Protein AF-A0A5B8B1V3-F1 (afdb_monomer_lite)

Structure (mmCIF, N/CA/C/O backbone):
data_AF-A0A5B8B1V3-F1
#
_entry.id   AF-A0A5B8B1V3-F1
#
loop_
_atom_site.group_PDB
_atom_site.id
_atom_site.type_symbol
_atom_site.label_atom_id
_atom_site.label_alt_id
_atom_site.label_comp_id
_atom_site.label_asym_id
_atom_site.label_entity_id
_atom_site.label_seq_id
_atom_site.pdbx_PDB_ins_code
_atom_site.Cartn_x
_atom_site.Cartn_y
_atom_site.Cartn_z
_atom_site.occupancy
_atom_site.B_iso_or_equiv
_atom_site.auth_seq_id
_atom_site.auth_comp_id
_atom_site.auth_asym_id
_atom_site.auth_atom_id
_atom_site.pdbx_PDB_model_num
ATOM 1 N N . MET A 1 1 ? 5.018 -12.604 15.670 1.00 65.69 1 MET A N 1
ATOM 2 C CA . MET A 1 1 ? 4.041 -11.511 15.485 1.00 65.69 1 MET A CA 1
ATOM 3 C C . MET A 1 1 ? 4.593 -10.278 16.166 1.00 65.69 1 MET A C 1
ATOM 5 O O . MET A 1 1 ? 5.103 -10.410 17.270 1.00 65.69 1 MET A O 1
ATOM 9 N N . SER A 1 2 ? 4.533 -9.124 15.514 1.00 88.12 2 SER A N 1
ATOM 10 C CA . SER A 1 2 ? 4.820 -7.828 16.131 1.00 88.12 2 SER A CA 1
ATOM 11 C C . SER A 1 2 ? 3.536 -7.001 16.155 1.00 88.12 2 SER A C 1
ATOM 13 O O . SER A 1 2 ? 2.707 -7.131 15.254 1.00 88.12 2 SER A O 1
ATOM 15 N N . THR A 1 3 ? 3.371 -6.169 17.181 1.00 92.94 3 THR A N 1
ATOM 16 C CA . THR A 1 3 ? 2.195 -5.306 17.348 1.00 92.94 3 THR A CA 1
ATOM 17 C C . THR A 1 3 ? 2.615 -3.853 17.203 1.00 92.94 3 THR A C 1
ATOM 19 O O . THR A 1 3 ? 3.597 -3.428 17.810 1.00 92.94 3 THR A O 1
ATOM 22 N N . VAL A 1 4 ? 1.867 -3.091 16.407 1.00 91.31 4 VAL A N 1
ATOM 23 C CA . VAL A 1 4 ? 2.050 -1.646 16.241 1.00 91.31 4 VAL A CA 1
ATOM 24 C C . VAL A 1 4 ? 0.749 -0.957 16.631 1.00 91.31 4 VAL A C 1
ATOM 26 O O . VAL A 1 4 ? -0.307 -1.287 16.097 1.00 91.31 4 VAL A O 1
ATOM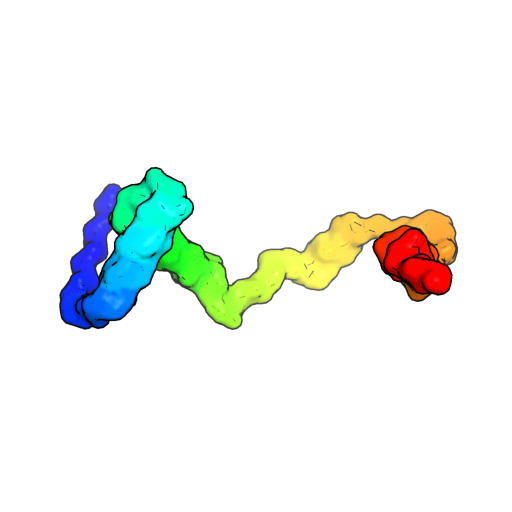 29 N N . THR A 1 5 ? 0.835 0.014 17.539 1.00 93.81 5 THR A N 1
ATOM 30 C CA . THR A 1 5 ? -0.306 0.835 17.959 1.00 93.81 5 THR A CA 1
ATOM 31 C C . THR A 1 5 ? -0.126 2.247 17.422 1.00 93.81 5 THR A C 1
ATOM 33 O O . THR A 1 5 ? 0.794 2.953 17.830 1.00 93.81 5 THR A O 1
ATOM 36 N N . VAL A 1 6 ? -1.019 2.672 16.529 1.00 90.75 6 VAL A N 1
ATOM 37 C CA . VAL A 1 6 ? -1.047 4.042 16.001 1.00 90.75 6 VAL A CA 1
ATOM 38 C C . VAL A 1 6 ? -2.087 4.838 16.786 1.00 90.75 6 VAL A C 1
ATOM 40 O O . VAL A 1 6 ? -3.268 4.496 16.780 1.00 90.75 6 V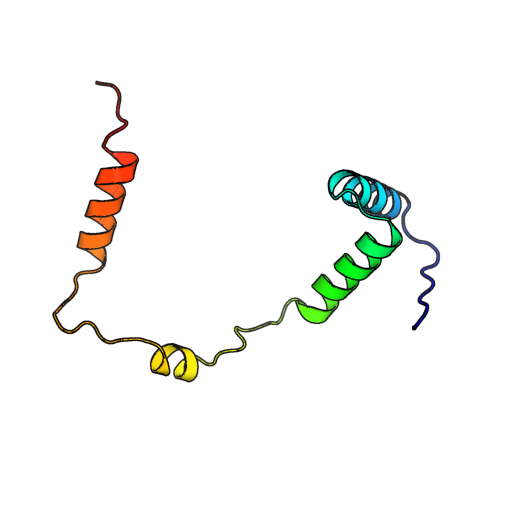AL A O 1
ATOM 43 N N . ARG A 1 7 ? -1.648 5.877 17.501 1.00 94.25 7 ARG A N 1
ATOM 44 C CA . ARG A 1 7 ? -2.524 6.779 18.270 1.00 94.25 7 ARG A CA 1
ATOM 45 C C . ARG A 1 7 ? -2.769 8.056 17.471 1.00 94.25 7 ARG A C 1
ATOM 47 O O . ARG A 1 7 ? -1.928 8.428 16.661 1.00 94.25 7 ARG A O 1
ATOM 54 N N . ASN A 1 8 ? -3.894 8.721 17.734 1.00 94.81 8 ASN A N 1
ATOM 55 C CA . ASN A 1 8 ? -4.293 9.962 17.056 1.00 94.81 8 ASN A CA 1
ATOM 56 C C . ASN A 1 8 ? -4.320 9.828 15.522 1.00 94.81 8 ASN A C 1
ATOM 58 O O . ASN A 1 8 ? -3.901 10.735 14.808 1.00 94.81 8 ASN A O 1
ATOM 62 N N . LEU A 1 9 ? -4.775 8.676 15.015 1.00 93.81 9 LEU A N 1
ATOM 63 C CA . LEU A 1 9 ? -4.994 8.494 13.584 1.00 93.81 9 LEU A CA 1
ATOM 64 C C . LEU A 1 9 ? -6.145 9.398 13.142 1.00 93.81 9 LEU A C 1
ATOM 66 O O . LEU A 1 9 ? -7.213 9.363 13.751 1.00 93.81 9 LEU A O 1
ATOM 70 N N . ASP A 1 10 ? -5.921 10.168 12.081 1.00 97.19 10 ASP A N 1
ATOM 71 C CA . ASP A 1 10 ? -6.957 10.994 11.474 1.00 97.19 10 ASP A CA 1
ATOM 72 C C . ASP A 1 10 ? -8.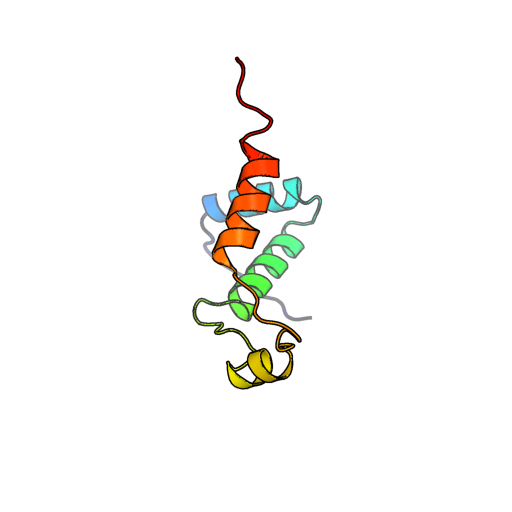183 10.135 11.113 1.00 97.19 10 ASP A C 1
ATOM 74 O O . ASP A 1 10 ? -8.061 9.059 10.512 1.00 97.19 10 ASP A O 1
ATOM 78 N N . GLU A 1 11 ? -9.374 10.592 11.500 1.00 95.94 11 GLU A N 1
ATOM 79 C CA . GLU A 1 11 ? -10.603 9.819 11.312 1.00 95.94 11 GLU A CA 1
ATOM 80 C C . GLU A 1 11 ? -10.924 9.625 9.822 1.00 95.94 11 GLU A C 1
ATOM 82 O O . GLU A 1 11 ? -11.450 8.579 9.440 1.00 95.94 11 GLU A O 1
ATOM 87 N N . SER A 1 12 ? -10.524 10.568 8.960 1.00 97.25 12 SER A N 1
ATOM 88 C CA . SER A 1 12 ? -10.649 10.428 7.505 1.00 97.25 12 SER A CA 1
ATOM 89 C C . SER A 1 12 ? -9.795 9.274 6.972 1.00 97.25 12 SER A C 1
ATOM 91 O O . SER A 1 12 ? -10.263 8.471 6.163 1.00 97.25 12 SER A O 1
ATOM 93 N N . VAL A 1 13 ? -8.572 9.111 7.488 1.00 96.06 13 VAL A N 1
ATOM 94 C CA . VAL A 1 13 ? -7.670 8.013 7.107 1.00 96.06 13 VAL A CA 1
ATOM 95 C C . VAL A 1 13 ? -8.235 6.678 7.576 1.00 96.06 13 VAL A C 1
ATOM 97 O O . VAL A 1 13 ? -8.239 5.696 6.831 1.00 96.06 13 VAL A O 1
ATOM 100 N N . LYS A 1 14 ? -8.763 6.633 8.800 1.00 95.75 14 LYS A N 1
ATOM 101 C CA . LYS A 1 14 ? -9.412 5.440 9.348 1.00 95.75 14 LYS A CA 1
ATOM 102 C C . LYS A 1 14 ? -10.647 5.037 8.541 1.00 95.75 14 LYS A C 1
ATOM 104 O O . LYS A 1 14 ? -10.835 3.848 8.278 1.00 95.75 14 LYS A O 1
ATOM 109 N N . GLN A 1 15 ? -11.464 6.002 8.122 1.00 97.44 15 GLN A N 1
ATOM 110 C CA . GLN A 1 15 ? -12.625 5.749 7.275 1.00 97.44 15 GLN A CA 1
ATOM 111 C C . GLN A 1 15 ? -12.208 5.224 5.893 1.00 97.44 15 GLN A C 1
ATOM 113 O O . GLN A 1 15 ? -12.706 4.183 5.465 1.00 97.44 15 GLN A O 1
ATOM 118 N N . ALA A 1 16 ? -11.214 5.844 5.254 1.00 97.38 16 ALA A N 1
ATOM 119 C CA . ALA A 1 16 ? -10.683 5.381 3.972 1.00 97.38 16 ALA A CA 1
ATOM 120 C C . ALA A 1 16 ? -10.115 3.950 4.049 1.00 97.38 16 ALA A C 1
ATOM 122 O O . ALA A 1 16 ? -10.327 3.139 3.147 1.00 97.38 16 ALA A O 1
ATOM 123 N N . LEU A 1 17 ? -9.424 3.594 5.139 1.00 96.56 17 LEU A N 1
ATOM 124 C CA . LEU A 1 17 ? -8.946 2.224 5.368 1.00 96.56 17 LEU A CA 1
ATOM 125 C C . LEU A 1 17 ? -10.102 1.223 5.498 1.00 96.56 17 LEU A C 1
ATOM 127 O O . LEU A 1 17 ? -9.992 0.100 5.008 1.00 96.56 17 LEU A O 1
ATOM 131 N N . ARG A 1 18 ? -11.216 1.623 6.125 1.00 96.88 18 ARG A N 1
ATOM 132 C CA . ARG A 1 18 ? -12.417 0.785 6.254 1.00 96.88 18 ARG A CA 1
ATOM 133 C C . ARG A 1 18 ? -13.041 0.495 4.895 1.00 96.88 18 ARG A C 1
ATOM 135 O O . ARG A 1 18 ? -13.334 -0.658 4.594 1.00 96.88 18 ARG A O 1
ATOM 142 N N . GLU A 1 19 ? -13.217 1.534 4.088 1.00 98.06 19 GLU A N 1
ATOM 143 C CA . GLU A 1 19 ? -13.802 1.436 2.750 1.00 98.06 19 GLU A CA 1
ATOM 144 C C . GLU A 1 19 ? -12.937 0.578 1.827 1.00 98.06 19 GLU A C 1
ATOM 146 O O . GLU A 1 19 ? -13.444 -0.322 1.160 1.00 98.06 19 GLU A O 1
ATOM 151 N N . ARG A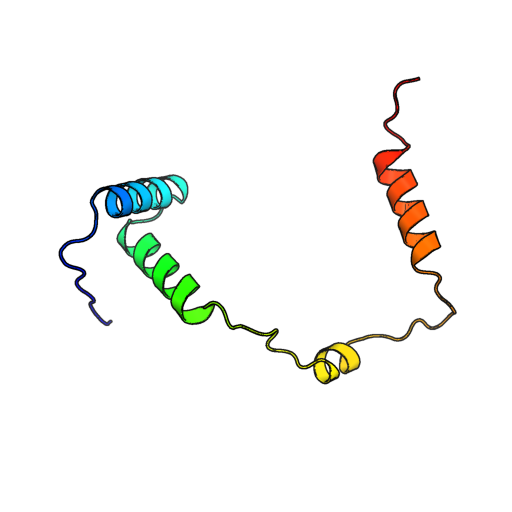 1 20 ? -11.613 0.775 1.860 1.00 97.69 20 ARG A N 1
ATOM 152 C CA . ARG A 1 20 ? -10.655 -0.048 1.106 1.00 97.69 20 ARG A CA 1
ATOM 153 C C . ARG A 1 20 ? -10.705 -1.517 1.513 1.00 97.69 20 ARG A C 1
ATOM 155 O O . ARG A 1 20 ? -10.720 -2.387 0.645 1.00 97.69 20 ARG A O 1
ATOM 162 N N . ALA A 1 21 ? -10.745 -1.795 2.815 1.00 97.50 21 ALA A N 1
ATOM 163 C CA . ALA A 1 21 ? -10.830 -3.158 3.327 1.00 97.50 21 ALA A CA 1
ATOM 164 C C . ALA A 1 21 ? -12.135 -3.843 2.886 1.00 97.50 21 ALA A C 1
ATOM 166 O O . ALA A 1 21 ? -12.094 -4.965 2.381 1.00 97.50 21 ALA A O 1
ATOM 167 N N . ALA A 1 22 ? -13.268 -3.138 2.989 1.00 97.62 22 ALA A N 1
ATOM 168 C CA . ALA A 1 22 ? -14.568 -3.625 2.533 1.00 97.62 22 ALA A CA 1
ATOM 169 C C . ALA A 1 22 ? -14.585 -3.889 1.019 1.00 97.62 22 ALA A C 1
ATOM 171 O O . ALA A 1 22 ? -15.000 -4.965 0.595 1.00 97.62 22 ALA A O 1
ATOM 172 N N . GLY A 1 23 ? -14.057 -2.962 0.213 1.00 97.81 23 GLY A N 1
ATOM 173 C CA . GLY A 1 23 ? -13.956 -3.123 -1.241 1.00 97.81 23 GLY A CA 1
ATOM 174 C C . GLY A 1 23 ? -13.065 -4.293 -1.673 1.00 97.81 23 GLY A C 1
ATOM 175 O O . GLY A 1 23 ? -13.284 -4.874 -2.732 1.00 97.81 23 GLY A O 1
ATOM 176 N N . ARG A 1 24 ? -12.083 -4.677 -0.847 1.00 96.69 24 ARG A N 1
ATOM 177 C CA . ARG A 1 24 ? -11.209 -5.843 -1.072 1.00 96.69 24 ARG A CA 1
ATOM 178 C C . ARG A 1 24 ? -11.717 -7.135 -0.418 1.00 96.69 24 ARG A C 1
ATOM 180 O O . ARG A 1 24 ? -11.110 -8.179 -0.641 1.00 96.69 24 ARG A O 1
ATOM 187 N N . GLY A 1 25 ? -12.772 -7.084 0.398 1.00 97.62 25 GLY A N 1
ATOM 188 C CA . GLY A 1 25 ? -13.275 -8.238 1.152 1.00 97.62 25 GLY A CA 1
ATOM 189 C C . GLY A 1 25 ? -12.315 -8.752 2.234 1.00 97.62 25 GLY A C 1
ATOM 190 O O . GLY A 1 25 ? -12.306 -9.944 2.531 1.00 97.62 25 GLY A O 1
ATOM 191 N N . VAL A 1 26 ? -11.483 -7.879 2.810 1.00 97.88 26 VAL A N 1
ATOM 192 C CA . VAL A 1 26 ? -10.501 -8.232 3.854 1.00 97.88 26 VAL A CA 1
ATOM 193 C C . VAL A 1 26 ? -10.776 -7.484 5.157 1.00 97.88 26 VAL A C 1
ATOM 195 O O . VAL A 1 26 ? -11.532 -6.514 5.193 1.00 97.88 26 VAL A O 1
ATOM 198 N N . SER A 1 27 ? -10.147 -7.914 6.254 1.00 97.31 27 SER A N 1
ATOM 199 C CA . SER A 1 27 ? -10.214 -7.166 7.510 1.00 97.31 27 SER A CA 1
ATOM 200 C C . SER A 1 27 ? -9.455 -5.840 7.407 1.00 97.31 27 SER A C 1
ATOM 202 O O . SER A 1 27 ? -8.468 -5.715 6.678 1.00 97.31 27 SER A O 1
ATOM 204 N N . MET A 1 28 ? -9.877 -4.851 8.197 1.00 95.44 28 MET A N 1
ATOM 205 C CA . MET A 1 28 ? -9.175 -3.568 8.291 1.00 95.44 28 MET A CA 1
ATOM 206 C C . MET A 1 28 ? -7.710 -3.748 8.721 1.00 95.44 28 MET A C 1
ATOM 208 O O . MET A 1 28 ? -6.830 -3.076 8.194 1.00 95.44 28 MET A O 1
ATOM 212 N N . GLU A 1 29 ? -7.430 -4.678 9.637 1.00 95.38 29 GLU A N 1
ATOM 213 C CA . GLU A 1 29 ? -6.059 -4.990 10.059 1.00 95.38 29 GLU A CA 1
ATOM 214 C C . GLU A 1 29 ? -5.201 -5.482 8.886 1.00 95.38 29 GLU A C 1
ATOM 216 O O . GLU A 1 29 ? -4.056 -5.054 8.731 1.00 95.38 29 GLU A O 1
ATOM 221 N N . GLN A 1 30 ? -5.753 -6.356 8.038 1.00 96.31 30 GLN A N 1
ATOM 222 C CA . GLN A 1 30 ? -5.037 -6.850 6.869 1.00 96.31 30 GLN A CA 1
ATOM 223 C C . GLN A 1 30 ? -4.781 -5.724 5.860 1.00 96.31 30 GLN A C 1
ATOM 225 O O . GLN A 1 30 ? -3.669 -5.629 5.345 1.00 96.31 30 GLN A O 1
ATOM 230 N N . GLU A 1 31 ? -5.751 -4.830 5.628 1.00 96.69 31 GLU A N 1
ATOM 231 C CA . GLU A 1 31 ? -5.545 -3.650 4.773 1.00 96.69 31 GLU A CA 1
ATOM 232 C C . GLU A 1 31 ? -4.436 -2.742 5.320 1.00 96.69 31 GLU A C 1
ATOM 234 O O . GLU A 1 31 ? -3.574 -2.306 4.559 1.00 96.69 31 GLU A O 1
ATOM 239 N N . ILE A 1 32 ? -4.414 -2.491 6.634 1.00 95.38 32 ILE A N 1
ATOM 240 C CA . ILE A 1 32 ? -3.362 -1.695 7.285 1.00 95.38 32 ILE A CA 1
ATOM 241 C C . ILE A 1 32 ? -1.996 -2.353 7.081 1.00 95.38 32 ILE A C 1
ATOM 243 O O . ILE A 1 32 ? -1.032 -1.689 6.694 1.00 95.38 32 ILE A O 1
ATOM 247 N N . ARG A 1 33 ? -1.910 -3.667 7.305 1.00 94.56 33 ARG A N 1
ATOM 248 C CA . ARG A 1 33 ? -0.672 -4.433 7.139 1.00 94.56 33 ARG A CA 1
ATOM 249 C C . ARG A 1 33 ? -0.173 -4.387 5.698 1.00 94.56 33 ARG A C 1
ATOM 251 O O . ARG A 1 33 ? 1.012 -4.147 5.476 1.00 94.56 33 ARG A O 1
ATOM 258 N N . ASP A 1 34 ? -1.063 -4.576 4.730 1.00 94.75 34 ASP A N 1
ATOM 259 C CA . ASP A 1 34 ? -0.742 -4.513 3.306 1.00 94.75 34 ASP A CA 1
ATOM 260 C C . ASP A 1 34 ? -0.315 -3.106 2.886 1.00 94.75 34 ASP A C 1
ATOM 262 O O . ASP A 1 34 ? 0.632 -2.955 2.115 1.00 94.75 34 ASP A O 1
ATOM 266 N N . ALA A 1 35 ? -0.995 -2.070 3.384 1.00 93.38 35 ALA A N 1
ATOM 267 C CA . ALA A 1 35 ? -0.664 -0.682 3.091 1.00 93.38 35 ALA A CA 1
ATOM 268 C C . ALA A 1 35 ? 0.731 -0.320 3.612 1.00 93.38 35 ALA A C 1
ATOM 270 O O . ALA A 1 35 ? 1.545 0.182 2.838 1.00 93.38 35 ALA A O 1
ATOM 271 N N . LEU A 1 36 ? 1.032 -0.658 4.869 1.00 92.50 36 LEU A N 1
ATOM 272 C CA . LEU A 1 36 ? 2.359 -0.470 5.459 1.00 92.50 36 LEU A CA 1
ATOM 273 C C . LEU A 1 36 ? 3.421 -1.284 4.718 1.00 92.50 36 LEU A C 1
ATOM 275 O O . LEU A 1 36 ? 4.477 -0.759 4.386 1.00 92.50 36 LEU A O 1
ATOM 279 N N . ALA A 1 37 ? 3.154 -2.556 4.412 1.00 91.62 37 ALA A N 1
ATOM 280 C CA . ALA A 1 37 ? 4.103 -3.393 3.689 1.00 91.62 37 ALA A CA 1
ATOM 281 C C . ALA A 1 37 ? 4.372 -2.857 2.280 1.00 91.62 37 ALA A C 1
ATOM 283 O O . ALA A 1 37 ? 5.523 -2.839 1.853 1.00 91.62 37 ALA A O 1
ATOM 284 N N . ARG A 1 38 ? 3.334 -2.420 1.560 1.00 89.19 38 ARG A N 1
ATOM 285 C CA . ARG A 1 38 ? 3.465 -1.826 0.228 1.00 89.19 38 ARG A CA 1
ATOM 286 C C . ARG A 1 38 ? 4.308 -0.563 0.293 1.00 89.19 38 ARG A C 1
ATOM 288 O O . ARG A 1 38 ? 5.230 -0.447 -0.499 1.00 89.19 38 ARG A O 1
ATOM 295 N N . ASP A 1 39 ? 4.016 0.341 1.217 1.00 88.81 39 ASP A N 1
ATOM 296 C CA . ASP A 1 39 ? 4.714 1.621 1.313 1.00 88.81 39 ASP A CA 1
ATOM 297 C C . ASP A 1 39 ? 6.167 1.450 1.780 1.00 88.81 39 ASP A C 1
ATOM 299 O O . ASP A 1 39 ? 7.100 1.849 1.090 1.00 88.81 39 ASP A O 1
ATOM 303 N N . VAL A 1 40 ? 6.391 0.711 2.870 1.00 87.38 40 VAL A N 1
ATOM 304 C CA . VAL A 1 40 ? 7.736 0.478 3.420 1.00 87.38 40 VAL A CA 1
ATOM 305 C C . VAL A 1 40 ? 8.611 -0.333 2.457 1.00 87.38 40 VAL A C 1
ATOM 307 O O . VAL A 1 40 ? 9.809 -0.078 2.347 1.00 87.38 40 VAL A O 1
ATOM 310 N N . ARG A 1 41 ? 8.050 -1.312 1.727 1.00 83.06 41 ARG A N 1
ATOM 311 C CA . ARG A 1 41 ? 8.822 -2.122 0.760 1.00 83.06 41 ARG A CA 1
ATOM 312 C C . ARG A 1 41 ? 8.983 -1.454 -0.607 1.00 83.06 41 ARG A C 1
ATOM 314 O O . ARG A 1 41 ? 9.912 -1.825 -1.329 1.00 83.06 41 ARG A O 1
ATOM 321 N N . ASN A 1 42 ? 8.087 -0.541 -0.985 1.00 72.62 42 ASN A N 1
ATOM 322 C CA . ASN A 1 42 ? 8.072 0.114 -2.298 1.00 72.62 42 ASN A CA 1
ATOM 323 C C . ASN A 1 42 ? 8.269 1.634 -2.219 1.00 72.62 42 ASN A C 1
ATOM 325 O O . ASN A 1 42 ? 7.869 2.322 -3.153 1.00 72.62 42 ASN A O 1
ATOM 329 N N . GLY A 1 43 ? 8.866 2.144 -1.138 1.00 64.50 43 GLY A N 1
ATOM 330 C CA . GLY A 1 43 ? 9.065 3.576 -0.919 1.00 64.50 43 GLY A CA 1
ATOM 331 C C . GLY A 1 43 ? 9.714 4.306 -2.108 1.00 64.50 43 GLY A C 1
ATOM 332 O O . GLY A 1 43 ? 10.285 3.662 -2.997 1.00 64.50 43 GLY A O 1
ATOM 333 N N . PRO A 1 44 ? 9.674 5.653 -2.119 1.00 56.38 44 PRO A N 1
ATOM 334 C CA . PRO A 1 44 ? 9.867 6.519 -3.298 1.00 56.38 44 PRO A CA 1
ATOM 335 C C . PRO A 1 44 ? 11.245 6.456 -3.996 1.00 56.38 44 PRO A C 1
ATOM 337 O O . PRO A 1 44 ? 11.529 7.255 -4.880 1.00 56.38 44 PRO A O 1
ATOM 340 N N . GLY A 1 45 ? 12.110 5.509 -3.637 1.00 56.34 45 GLY A N 1
ATOM 341 C CA . GLY A 1 45 ? 13.438 5.304 -4.207 1.00 56.34 45 GLY A CA 1
ATOM 342 C C . GLY A 1 45 ? 13.693 3.903 -4.753 1.00 56.34 45 GLY A C 1
ATOM 343 O O . GLY A 1 45 ? 14.856 3.569 -4.984 1.00 56.34 45 GLY A O 1
ATOM 344 N N . ARG A 1 46 ? 12.672 3.054 -4.953 1.00 54.91 46 ARG A N 1
ATOM 345 C CA . ARG A 1 46 ? 12.898 1.736 -5.564 1.00 54.91 46 ARG A CA 1
ATOM 346 C C . ARG A 1 46 ? 13.215 1.899 -7.054 1.00 54.91 46 ARG A C 1
ATOM 348 O O . ARG A 1 46 ? 12.356 1.753 -7.917 1.00 54.91 46 ARG A O 1
ATOM 355 N N . ARG A 1 47 ? 14.489 2.187 -7.342 1.00 58.19 47 ARG A N 1
ATOM 356 C CA . ARG A 1 47 ? 15.103 1.927 -8.646 1.00 58.19 47 ARG A CA 1
ATOM 357 C C . ARG A 1 47 ? 14.783 0.475 -9.033 1.00 58.19 47 ARG A C 1
ATOM 359 O O . ARG A 1 47 ? 14.690 -0.369 -8.129 1.00 58.19 47 ARG A O 1
ATOM 366 N N . PRO A 1 48 ? 14.593 0.166 -10.327 1.00 60.56 48 PRO A N 1
ATOM 367 C CA . PRO A 1 48 ? 14.491 -1.216 -10.777 1.00 60.56 48 PRO A CA 1
ATOM 368 C C . PRO A 1 48 ? 15.583 -2.043 -10.092 1.00 60.56 48 PRO A C 1
ATOM 370 O O . PRO A 1 48 ? 16.737 -1.624 -10.057 1.00 60.56 48 PRO A O 1
ATOM 373 N N . LYS A 1 49 ? 15.216 -3.179 -9.480 1.00 61.16 49 LYS A N 1
ATOM 374 C CA . LYS A 1 49 ? 16.205 -4.054 -8.822 1.00 61.16 49 LYS A CA 1
ATOM 375 C C . LYS A 1 49 ? 17.282 -4.525 -9.798 1.00 61.16 49 LYS A C 1
ATOM 377 O O . LYS A 1 49 ? 18.371 -4.857 -9.358 1.00 61.16 49 LYS A O 1
ATOM 382 N N . ALA A 1 50 ? 16.928 -4.587 -11.078 1.00 67.44 50 ALA A N 1
ATOM 383 C CA . ALA A 1 50 ? 17.826 -4.939 -12.150 1.00 67.44 50 ALA A CA 1
ATOM 384 C C . ALA A 1 50 ? 18.592 -3.692 -12.600 1.00 67.44 50 ALA A C 1
ATOM 386 O O . ALA A 1 50 ? 17.999 -2.682 -12.990 1.00 67.44 50 ALA A O 1
ATOM 387 N N . SER A 1 51 ? 19.911 -3.784 -12.553 1.00 78.88 51 SER A N 1
ATOM 388 C CA . SER A 1 51 ? 20.804 -2.875 -13.257 1.00 78.88 51 SER A CA 1
ATOM 389 C C . SER A 1 51 ? 20.511 -2.888 -14.763 1.00 78.88 51 SER A C 1
ATOM 391 O O . SER A 1 51 ? 19.965 -3.854 -15.306 1.00 78.88 51 SER A O 1
ATOM 393 N N . LEU A 1 52 ? 20.903 -1.819 -15.463 1.00 75.56 52 LEU A N 1
ATOM 394 C CA . LEU A 1 52 ? 20.829 -1.774 -16.926 1.00 75.56 52 LEU A CA 1
ATOM 395 C C . LEU A 1 52 ? 21.544 -2.983 -17.553 1.00 75.56 52 LEU A C 1
ATOM 397 O O . LEU A 1 52 ? 21.055 -3.547 -18.524 1.00 75.56 52 LEU A O 1
ATOM 401 N N . GLU A 1 53 ? 22.657 -3.420 -16.963 1.00 78.38 53 GLU A N 1
ATOM 402 C CA . GLU A 1 53 ? 23.417 -4.590 -17.409 1.00 78.38 53 GLU A CA 1
ATOM 403 C C . GLU A 1 53 ? 22.639 -5.901 -17.252 1.00 78.38 53 GLU A C 1
ATOM 405 O O . GLU A 1 53 ? 22.639 -6.725 -18.164 1.00 78.38 53 GLU A O 1
ATOM 410 N N . GLU A 1 54 ? 21.927 -6.095 -16.139 1.00 81.25 54 GLU A N 1
ATOM 411 C CA . GLU A 1 54 ? 21.082 -7.280 -15.936 1.00 81.25 54 GLU A CA 1
ATOM 412 C C . GLU A 1 54 ? 19.914 -7.322 -16.919 1.00 81.25 54 GLU A C 1
ATOM 414 O O . GLU A 1 54 ? 19.598 -8.384 -17.456 1.00 81.25 54 GLU A O 1
ATOM 419 N N . ILE A 1 55 ? 19.310 -6.165 -17.204 1.00 83.50 55 ILE A N 1
ATOM 420 C CA . ILE A 1 55 ? 18.268 -6.046 -18.229 1.00 83.50 55 ILE A CA 1
ATOM 421 C C . ILE A 1 55 ? 18.857 -6.399 -19.600 1.00 83.50 55 ILE A C 1
ATOM 423 O O . ILE A 1 55 ? 18.310 -7.240 -20.309 1.00 83.50 55 ILE A O 1
ATOM 427 N N . MET A 1 56 ? 20.009 -5.825 -19.952 1.00 82.25 56 MET A N 1
ATOM 428 C CA . MET A 1 56 ? 20.672 -6.067 -21.236 1.00 82.25 56 MET A CA 1
ATOM 429 C C . MET A 1 56 ? 21.157 -7.511 -21.405 1.00 82.25 56 MET A C 1
ATOM 431 O O . MET A 1 56 ? 21.165 -8.015 -22.524 1.00 82.25 56 MET A O 1
ATOM 435 N N . ARG A 1 57 ? 21.514 -8.208 -20.319 1.00 83.69 57 ARG A N 1
ATOM 436 C CA . ARG A 1 57 ? 21.863 -9.637 -20.349 1.00 83.69 57 ARG A CA 1
ATOM 437 C C . ARG A 1 57 ? 20.667 -10.524 -20.699 1.00 83.69 57 ARG A C 1
ATOM 439 O O . ARG A 1 57 ? 20.848 -11.580 -21.300 1.00 83.69 57 ARG A O 1
ATOM 446 N N . LEU A 1 58 ? 19.467 -10.121 -20.290 1.00 83.75 58 LEU A N 1
ATOM 447 C CA . LEU A 1 58 ? 18.220 -10.818 -20.613 1.00 83.75 58 LEU A CA 1
ATOM 448 C C . LEU A 1 58 ? 17.682 -10.429 -21.996 1.00 83.75 58 LEU A C 1
ATOM 450 O O . LEU A 1 58 ? 16.911 -11.188 -22.585 1.00 83.75 58 LEU A O 1
ATOM 454 N N . SER A 1 59 ? 18.089 -9.272 -22.525 1.00 81.88 59 SER A N 1
ATOM 455 C CA . SER A 1 59 ? 17.710 -8.822 -23.862 1.00 81.88 59 SER A CA 1
ATOM 456 C C . SER A 1 59 ? 18.223 -9.774 -24.944 1.00 81.88 59 SER A C 1
ATOM 458 O O . SER A 1 59 ? 19.409 -10.090 -25.027 1.00 81.88 59 SER A O 1
ATOM 460 N N . ARG A 1 60 ? 17.323 -10.186 -25.841 1.00 82.50 60 ARG A N 1
ATOM 461 C CA . ARG A 1 60 ? 17.673 -10.897 -27.073 1.00 82.50 60 ARG A CA 1
ATOM 462 C C . ARG A 1 60 ? 17.868 -9.872 -28.184 1.00 82.50 60 ARG A C 1
ATOM 464 O O . ARG A 1 60 ? 16.951 -9.106 -28.473 1.00 82.50 60 ARG A O 1
ATOM 471 N N . LYS A 1 61 ? 19.048 -9.855 -28.808 1.00 78.44 61 LYS A N 1
ATOM 472 C CA . LYS A 1 61 ? 19.244 -9.061 -30.026 1.00 78.44 61 LYS A CA 1
ATOM 473 C C . LYS A 1 61 ? 18.401 -9.670 -31.153 1.00 78.44 61 LYS A C 1
ATOM 475 O O . LYS A 1 61 ? 18.441 -10.889 -31.305 1.00 78.44 61 LYS A O 1
ATOM 480 N N . PRO A 1 62 ? 17.639 -8.865 -31.909 1.00 81.62 62 PRO A N 1
ATOM 481 C CA . PRO A 1 62 ? 16.923 -9.355 -33.078 1.00 81.62 62 PRO A CA 1
ATOM 482 C C . PRO A 1 62 ? 17.896 -9.986 -34.081 1.00 81.62 62 PRO A C 1
ATOM 484 O O . PRO A 1 62 ? 18.937 -9.400 -34.376 1.00 81.62 62 PRO A O 1
ATOM 487 N N . ASP A 1 63 ? 17.546 -11.154 -34.624 1.00 84.31 63 ASP A N 1
ATOM 488 C CA . ASP A 1 63 ? 18.378 -11.863 -35.613 1.00 84.31 63 ASP A CA 1
ATOM 489 C C . ASP A 1 63 ? 18.462 -11.124 -36.961 1.00 84.31 63 ASP A C 1
ATOM 491 O O . ASP A 1 63 ? 19.342 -11.382 -37.779 1.00 84.31 63 ASP A O 1
ATOM 495 N N . ARG A 1 64 ? 17.539 -10.187 -37.200 1.00 85.62 64 ARG A N 1
ATOM 496 C CA . ARG A 1 64 ? 17.464 -9.342 -38.393 1.00 85.62 64 ARG A CA 1
ATOM 497 C C . ARG A 1 64 ? 17.215 -7.888 -37.993 1.00 85.62 64 ARG A C 1
ATOM 499 O O . ARG A 1 64 ? 16.659 -7.665 -36.915 1.00 85.62 64 ARG A O 1
ATOM 506 N N . PRO A 1 65 ? 17.574 -6.911 -38.847 1.00 85.19 65 PRO A N 1
ATOM 507 C CA . PRO A 1 65 ? 17.202 -5.519 -38.631 1.00 85.19 65 PRO A CA 1
ATOM 508 C C . PRO A 1 65 ? 15.702 -5.414 -38.345 1.00 85.19 65 PRO A C 1
ATOM 510 O O . PRO A 1 65 ? 14.887 -6.005 -39.055 1.00 85.19 65 PRO A O 1
ATOM 513 N N . PHE A 1 66 ? 15.364 -4.720 -37.265 1.00 84.62 66 PHE A N 1
ATOM 514 C CA . PHE A 1 66 ? 13.995 -4.546 -36.808 1.00 84.62 66 PHE A CA 1
ATOM 515 C C . PHE A 1 66 ? 13.716 -3.054 -36.718 1.00 84.62 66 PHE A C 1
ATOM 517 O O . PHE A 1 66 ? 14.349 -2.358 -35.923 1.00 84.62 66 PHE A O 1
ATOM 524 N N . ASP A 1 67 ? 12.800 -2.584 -37.556 1.00 89.19 67 ASP A N 1
ATOM 525 C CA . ASP A 1 67 ? 12.276 -1.231 -37.469 1.00 89.19 67 ASP A CA 1
ATOM 526 C C . ASP A 1 67 ? 11.150 -1.215 -36.433 1.00 89.19 67 ASP A C 1
ATOM 528 O O . ASP A 1 67 ? 10.093 -1.824 -36.611 1.00 89.19 67 ASP A O 1
ATOM 532 N N . PHE A 1 68 ? 11.428 -0.577 -35.301 1.00 87.12 68 PHE A N 1
ATOM 533 C CA . PHE A 1 68 ? 10.498 -0.517 -34.182 1.00 87.12 68 PHE A CA 1
ATOM 534 C C . PHE A 1 68 ? 9.324 0.427 -34.464 1.00 87.12 68 PHE A C 1
ATOM 536 O O . PHE A 1 68 ? 8.221 0.167 -33.989 1.00 87.12 68 PHE A O 1
ATOM 543 N N . GLU A 1 69 ? 9.551 1.491 -35.235 1.00 89.06 69 GLU A N 1
ATOM 544 C CA . GLU A 1 69 ? 8.541 2.505 -35.538 1.00 89.06 69 GLU A CA 1
ATOM 545 C C . GLU A 1 69 ? 7.483 1.924 -36.474 1.00 89.06 69 GLU A C 1
ATOM 547 O O . GLU A 1 69 ? 6.302 1.917 -36.134 1.00 89.06 69 GLU A O 1
ATOM 552 N N . GLN A 1 70 ? 7.914 1.285 -37.566 1.00 91.06 70 GLN A N 1
ATOM 553 C CA . GLN A 1 70 ? 6.996 0.622 -38.495 1.00 91.06 70 GLN A CA 1
ATOM 554 C C . GLN A 1 70 ? 6.127 -0.438 -37.796 1.00 91.06 70 GLN A C 1
ATOM 556 O O . GLN A 1 70 ? 4.918 -0.498 -38.010 1.00 91.06 70 GLN A O 1
ATOM 561 N N . ALA A 1 71 ? 6.723 -1.263 -36.928 1.00 89.19 71 ALA A N 1
ATOM 562 C CA . ALA A 1 71 ? 5.983 -2.289 -36.198 1.00 89.19 71 ALA A CA 1
ATOM 563 C C . ALA A 1 71 ? 4.967 -1.691 -35.208 1.00 89.19 71 ALA A C 1
ATOM 565 O O . ALA A 1 71 ? 3.888 -2.255 -35.012 1.00 89.19 71 ALA A O 1
ATOM 566 N N . GLN A 1 72 ? 5.298 -0.563 -34.569 1.00 90.25 72 GLN A N 1
ATOM 567 C CA . GLN A 1 72 ? 4.353 0.148 -33.710 1.00 90.25 72 GLN A CA 1
ATOM 568 C C . GLN A 1 72 ? 3.197 0.738 -34.512 1.00 90.25 72 GLN A C 1
ATOM 570 O O . GLN A 1 72 ? 2.052 0.590 -34.086 1.00 90.25 72 GLN A O 1
ATOM 575 N N . ASP A 1 73 ? 3.482 1.347 -35.660 1.00 91.75 73 ASP A N 1
ATOM 576 C CA . ASP A 1 73 ? 2.472 1.930 -36.540 1.00 91.75 73 ASP A CA 1
ATOM 577 C C . ASP A 1 73 ? 1.496 0.871 -37.063 1.00 91.75 73 ASP A C 1
ATOM 579 O O . ASP A 1 73 ? 0.287 1.084 -37.034 1.00 91.75 73 ASP A O 1
ATOM 583 N N . GLU A 1 74 ? 1.982 -0.310 -37.454 1.00 90.69 74 GLU A N 1
ATOM 584 C CA . GLU A 1 74 ? 1.126 -1.428 -37.878 1.00 90.69 74 GLU A CA 1
ATOM 585 C C . GLU A 1 74 ? 0.165 -1.885 -36.766 1.00 90.69 74 GLU A C 1
ATOM 587 O O . GLU A 1 74 ? -1.020 -2.133 -37.016 1.00 90.69 74 GLU A O 1
ATOM 592 N N . VAL A 1 75 ? 0.648 -1.971 -35.521 1.00 90.88 75 VAL A N 1
ATOM 593 C CA . VAL A 1 75 ? -0.184 -2.336 -34.362 1.00 90.88 75 VAL A CA 1
ATOM 594 C C . VAL A 1 75 ? -1.182 -1.226 -34.029 1.00 90.88 75 VAL A C 1
ATOM 596 O O . VAL A 1 75 ? -2.347 -1.518 -33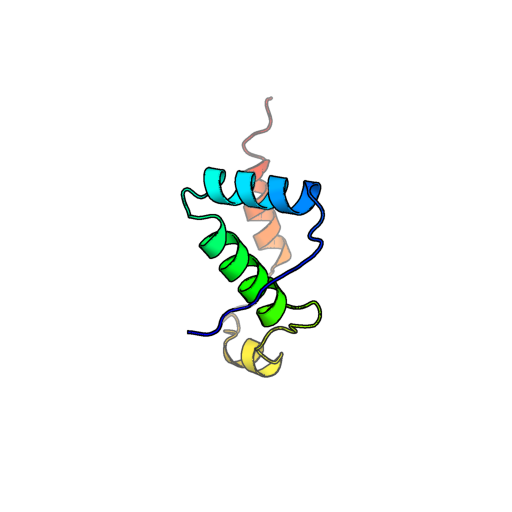.747 1.00 90.88 75 VAL A O 1
ATOM 599 N N . TRP A 1 76 ? -0.752 0.037 -34.076 1.00 88.19 76 TRP A N 1
ATOM 600 C CA . TRP A 1 76 ? -1.620 1.200 -33.883 1.00 88.19 76 TRP A CA 1
ATOM 601 C C . TRP A 1 76 ? -2.731 1.252 -34.929 1.00 88.19 76 TRP A C 1
ATOM 603 O O . TRP A 1 76 ? -3.898 1.462 -34.593 1.00 88.19 76 TRP A O 1
ATOM 613 N N . ASP A 1 77 ? -2.390 0.997 -36.184 1.00 90.94 77 ASP A N 1
ATOM 614 C CA . ASP A 1 77 ? -3.336 0.946 -37.286 1.00 90.94 77 ASP A CA 1
ATOM 615 C C . ASP A 1 77 ? -4.349 -0.180 -37.093 1.00 90.94 77 ASP A C 1
ATOM 617 O O . ASP A 1 77 ? -5.556 0.049 -37.186 1.00 90.94 77 ASP A O 1
ATOM 621 N N . TYR A 1 78 ? -3.887 -1.379 -36.741 1.00 84.94 78 TYR A N 1
ATOM 622 C CA . TYR A 1 78 ? -4.771 -2.507 -36.466 1.00 84.94 78 TYR A CA 1
ATOM 623 C C . TYR A 1 78 ? -5.762 -2.213 -35.328 1.00 84.94 78 TYR A C 1
ATOM 625 O O . TYR A 1 78 ? -6.969 -2.420 -35.492 1.00 84.94 78 TYR A O 1
ATOM 633 N N . LEU A 1 79 ? -5.264 -1.705 -34.194 1.00 86.88 79 LEU A N 1
ATOM 634 C CA . LEU A 1 79 ? -6.064 -1.483 -32.987 1.00 86.88 79 LEU A CA 1
ATOM 635 C C . LEU A 1 79 ? -7.003 -0.276 -33.092 1.00 86.88 79 LEU A C 1
ATOM 637 O O . LEU A 1 79 ? -8.063 -0.294 -32.471 1.00 86.88 79 LEU A O 1
ATOM 641 N N . TYR A 1 80 ? -6.635 0.762 -33.851 1.00 83.31 80 TYR A N 1
ATOM 642 C CA . TYR A 1 80 ? -7.328 2.054 -33.789 1.00 83.31 80 TYR A CA 1
ATOM 643 C C . TYR A 1 80 ? -7.778 2.623 -35.142 1.00 83.31 80 TYR A C 1
ATOM 645 O O . TYR A 1 80 ? -8.622 3.521 -35.154 1.00 83.31 80 TYR A O 1
ATOM 653 N N . LYS A 1 81 ? -7.296 2.122 -36.292 1.00 68.75 81 LYS A N 1
ATOM 654 C CA . LYS A 1 81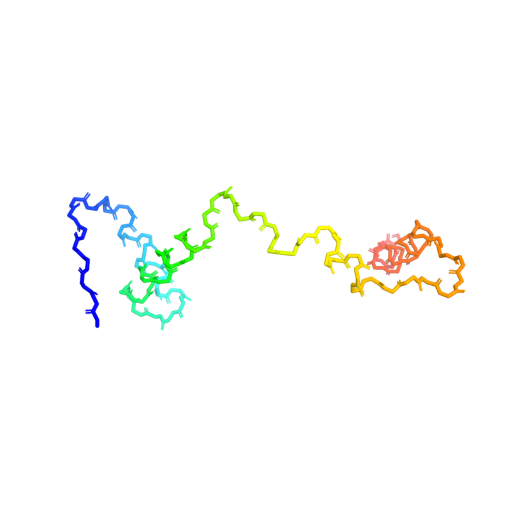 ? -7.849 2.514 -37.609 1.00 68.75 81 LYS A CA 1
ATOM 655 C C . LYS A 1 81 ? -9.039 1.656 -38.048 1.00 68.75 81 LYS A C 1
ATOM 657 O O . LYS A 1 81 ? -9.808 2.117 -38.888 1.00 68.75 81 LYS A O 1
ATOM 662 N N . SER A 1 82 ? -9.250 0.481 -37.451 1.00 58.94 82 SER A N 1
ATOM 663 C CA . SER A 1 82 ? -10.407 -0.386 -37.744 1.00 58.94 82 SER A CA 1
ATOM 664 C C . SER A 1 82 ? -11.740 0.128 -37.172 1.00 58.94 82 SER A C 1
ATOM 666 O O . SER A 1 82 ? -12.789 -0.372 -37.566 1.00 58.94 82 SER A O 1
ATOM 668 N N . ASP A 1 83 ? -11.714 1.131 -36.283 1.00 58.91 83 ASP A N 1
ATOM 669 C CA . ASP A 1 83 ? -12.886 1.600 -35.520 1.00 58.91 83 ASP A CA 1
ATOM 670 C C . ASP A 1 83 ? -13.337 3.032 -35.884 1.00 58.91 83 ASP A C 1
ATOM 672 O O . ASP A 1 83 ? -14.062 3.689 -35.137 1.00 58.91 83 ASP A O 1
ATOM 676 N N . LYS A 1 84 ? -12.914 3.558 -37.045 1.00 57.69 84 LYS A N 1
ATOM 677 C CA . LYS A 1 84 ? -13.453 4.829 -37.557 1.00 57.69 84 LYS A CA 1
ATOM 678 C C . LYS A 1 84 ? -14.812 4.588 -38.231 1.00 57.69 84 LYS A C 1
ATOM 680 O O . LYS A 1 84 ? -14.836 3.935 -39.278 1.00 57.69 84 LYS A O 1
ATOM 685 N N . PRO A 1 85 ? -15.931 5.134 -37.710 1.00 58.66 85 PRO A N 1
ATOM 686 C CA . PRO A 1 85 ? -17.177 5.159 -38.466 1.00 58.66 85 PRO A CA 1
ATOM 687 C C . PRO A 1 85 ? -16.970 5.983 -39.747 1.00 58.66 85 PRO A C 1
ATOM 689 O O . PRO A 1 85 ? -16.328 7.036 -39.711 1.00 58.66 85 PRO A O 1
ATOM 692 N N . ARG A 1 86 ? -17.455 5.443 -40.873 1.00 55.31 86 ARG A N 1
ATOM 693 C CA . ARG A 1 86 ? -17.441 6.092 -42.195 1.00 55.31 86 ARG A CA 1
ATOM 694 C C . ARG A 1 86 ? -18.249 7.382 -42.202 1.00 55.31 86 ARG A C 1
ATOM 696 O O . ARG A 1 86 ? -19.302 7.409 -41.529 1.00 55.31 86 ARG A O 1
#

Radius of gyration: 23.39 Å; chains: 1; bounding box: 41×23×60 Å

Foldseek 3Di:
DDDDDDPPPDVVVVVVLVVVCVVVVHDSVVSVVVVCCCCVVVPPPPDPPDDPVNVVVPDDDDPDDDDPVVVVVVVCCVVPVVPDDD

pLDDT: mean 85.04, std 12.9, range [54.91, 98.06]

Secondary structure (DSSP, 8-state):
-------S--HHHHHHHHHHHHHHTS-HHHHHHHHHHHHHHH-TT---SS-HHHHHHHPPPPSS---HHHHHHHHHHHHHTTT---

Sequence (86 aa):
MSTVTVRNLDESVKQALRERAAGRGVSMEQEIRDALARDVRNGPGRRPKASLEEIMRLSRKPDRPFDFEQAQDEVWDYLYKSDKPR